Protein AF-A0A454WIS5-F1 (afdb_monomer_lite)

Secondary structure (DSSP, 8-state):
-HHHHH-TTS-EEEE---HHHHTTSSSPPTTHHHHHHHTT-GGGEEEE--HHHHHHHH-PPPP--GGG-HHHHHHHHHHHHHS----

Structure (mmCIF, N/CA/C/O backbone):
data_AF-A0A454WIS5-F1
#
_entry.id   AF-A0A454WIS5-F1
#
loop_
_atom_site.group_PDB
_atom_site.id
_atom_site.type_symbol
_atom_site.label_atom_id
_atom_site.label_alt_id
_atom_site.label_comp_id
_atom_site.label_asym_id
_atom_site.label_entity_id
_atom_site.label_seq_id
_atom_site.pdbx_PDB_ins_code
_atom_site.Cartn_x
_atom_site.Cartn_y
_atom_site.Cartn_z
_atom_site.occupancy
_atom_site.B_iso_or_equiv
_atom_site.auth_seq_id
_atom_site.auth_comp_id
_atom_site.auth_asym_id
_atom_site.auth_atom_id
_atom_site.pdbx_PDB_model_num
ATOM 1 N N . MET A 1 1 ? -10.816 6.514 0.266 1.00 69.75 1 MET A N 1
ATOM 2 C CA . MET A 1 1 ? -11.082 5.348 1.127 1.00 69.75 1 MET A CA 1
ATOM 3 C C . MET A 1 1 ? -12.292 4.576 0.638 1.00 69.75 1 MET A C 1
ATOM 5 O O . MET A 1 1 ? -12.176 3.372 0.510 1.00 69.75 1 MET A O 1
ATOM 9 N N . GLU A 1 2 ? -13.354 5.278 0.250 1.00 80.69 2 GLU A N 1
ATOM 10 C CA . GLU A 1 2 ? -14.537 4.779 -0.476 1.00 80.69 2 GLU A CA 1
ATOM 11 C C . GLU A 1 2 ? -14.281 3.588 -1.427 1.00 80.69 2 GLU A C 1
ATOM 13 O O . GLU A 1 2 ? -14.929 2.562 -1.288 1.00 80.69 2 GLU A O 1
ATOM 18 N N . TYR A 1 3 ? -13.256 3.641 -2.293 1.00 82.19 3 TYR A N 1
ATOM 19 C CA . TYR A 1 3 ? -12.901 2.504 -3.164 1.00 82.19 3 TYR A CA 1
ATOM 20 C C . TYR A 1 3 ? -12.686 1.184 -2.402 1.00 82.19 3 TYR A C 1
ATOM 22 O O . TYR A 1 3 ? -13.206 0.142 -2.787 1.00 82.19 3 TYR A O 1
ATOM 30 N N . ALA A 1 4 ? -11.930 1.223 -1.301 1.00 84.19 4 ALA A N 1
ATOM 31 C CA . ALA A 1 4 ? -11.647 0.039 -0.503 1.00 84.19 4 ALA A CA 1
ATOM 32 C C . ALA A 1 4 ? -12.934 -0.505 0.130 1.00 84.19 4 ALA A C 1
ATOM 34 O O . ALA A 1 4 ? -13.127 -1.714 0.162 1.00 84.19 4 ALA A O 1
ATOM 35 N N . GLU A 1 5 ? -13.819 0.368 0.612 1.00 84.50 5 GLU A N 1
ATOM 36 C CA . GLU A 1 5 ? -15.097 -0.021 1.223 1.00 84.50 5 GLU A CA 1
ATOM 37 C C . GLU A 1 5 ? -16.016 -0.733 0.223 1.00 84.50 5 GLU A C 1
ATOM 39 O O . GLU A 1 5 ? -16.654 -1.726 0.570 1.00 84.50 5 GLU A O 1
ATOM 44 N N . GLU A 1 6 ? -16.040 -0.270 -1.027 1.00 88.94 6 GLU A N 1
ATOM 45 C CA . GLU A 1 6 ? -16.846 -0.866 -2.096 1.00 88.94 6 GLU A CA 1
ATOM 46 C C . GLU A 1 6 ? -16.265 -2.187 -2.632 1.00 88.94 6 GLU A C 1
ATOM 48 O O . GLU A 1 6 ? -17.008 -2.991 -3.194 1.00 88.94 6 GLU A O 1
ATOM 53 N N . HIS A 1 7 ? -14.955 -2.413 -2.467 1.00 88.50 7 HIS A N 1
ATOM 54 C CA . HIS A 1 7 ? -14.209 -3.544 -3.040 1.00 88.50 7 HIS A CA 1
ATOM 55 C C . HIS A 1 7 ? -13.506 -4.318 -1.904 1.00 88.50 7 HIS A C 1
ATOM 57 O O . HIS A 1 7 ? -12.295 -4.174 -1.691 1.00 88.50 7 HIS A O 1
ATOM 63 N N . PRO A 1 8 ? -14.258 -5.080 -1.083 1.00 87.81 8 PRO A N 1
ATOM 64 C CA . PRO A 1 8 ? -13.749 -5.692 0.148 1.00 87.81 8 PRO A CA 1
ATOM 65 C C . PRO A 1 8 ? -12.760 -6.840 -0.089 1.00 87.81 8 PRO A C 1
ATOM 67 O O . PRO A 1 8 ? -11.973 -7.167 0.799 1.00 87.81 8 PRO A O 1
ATOM 70 N N . ASP A 1 9 ? -12.803 -7.445 -1.269 1.00 89.12 9 ASP A N 1
ATOM 71 C CA . ASP A 1 9 ? -11.962 -8.551 -1.715 1.00 89.12 9 ASP A CA 1
ATOM 72 C C . ASP A 1 9 ? -10.677 -8.097 -2.425 1.00 89.12 9 ASP A C 1
ATOM 74 O O . ASP A 1 9 ? -9.803 -8.919 -2.699 1.00 89.12 9 ASP A O 1
ATOM 78 N N . GLU A 1 10 ? -10.518 -6.793 -2.666 1.00 90.50 10 GLU A N 1
ATOM 79 C CA . GLU A 1 10 ? -9.341 -6.235 -3.326 1.00 90.50 10 GLU A CA 1
ATOM 80 C C . GLU A 1 10 ? -8.302 -5.685 -2.339 1.00 90.50 10 GLU A C 1
ATOM 82 O O . GLU A 1 10 ? -8.613 -5.083 -1.301 1.00 90.50 10 GLU A O 1
ATOM 87 N N . THR A 1 11 ? -7.031 -5.857 -2.706 1.00 91.38 11 THR A N 1
ATOM 88 C CA . THR A 1 11 ? -5.890 -5.224 -2.041 1.00 91.38 11 THR A CA 1
ATOM 89 C C . THR A 1 11 ? -5.662 -3.831 -2.613 1.00 91.38 11 THR A C 1
ATOM 91 O O . THR A 1 11 ? -5.536 -3.652 -3.823 1.00 91.38 11 THR A O 1
ATOM 94 N N . VAL A 1 12 ? -5.566 -2.838 -1.732 1.00 88.88 12 VAL A N 1
ATOM 95 C CA . VAL A 1 12 ? -5.307 -1.451 -2.110 1.00 88.88 12 VAL A CA 1
ATOM 96 C C . VAL A 1 12 ? -3.821 -1.166 -1.959 1.00 88.88 12 VAL A C 1
ATOM 98 O O . VAL A 1 12 ? -3.290 -1.139 -0.849 1.00 88.88 12 VAL A O 1
ATOM 101 N N . PHE A 1 13 ? -3.163 -0.916 -3.087 1.00 89.88 13 PHE A N 1
ATOM 102 C CA . PHE A 1 13 ? -1.767 -0.501 -3.124 1.00 89.88 13 PHE A CA 1
ATOM 103 C C . PHE A 1 13 ? -1.677 1.019 -3.205 1.00 89.88 13 PHE A C 1
ATOM 105 O O . PHE A 1 13 ? -2.196 1.644 -4.132 1.00 89.88 13 PHE A O 1
ATOM 112 N N . PHE A 1 14 ? -0.986 1.621 -2.246 1.00 88.81 14 PHE A N 1
ATOM 113 C CA . PHE A 1 14 ? -0.624 3.028 -2.277 1.00 88.81 14 PHE A CA 1
ATOM 114 C C . PHE A 1 14 ? 0.855 3.145 -2.640 1.00 88.81 14 PHE A C 1
ATOM 116 O O . PHE A 1 14 ? 1.700 2.567 -1.967 1.00 88.81 14 PHE A O 1
ATOM 123 N N . VAL A 1 15 ? 1.183 3.877 -3.704 1.00 90.75 15 VAL A N 1
ATOM 124 C CA . VAL A 1 15 ? 2.567 3.995 -4.190 1.00 90.75 15 VAL A CA 1
ATOM 125 C C . VAL A 1 15 ? 3.100 5.384 -3.872 1.00 90.75 15 VAL A C 1
ATOM 127 O O . VAL A 1 15 ? 2.662 6.375 -4.459 1.00 90.75 15 VAL A O 1
ATOM 130 N N . SER A 1 16 ? 4.041 5.474 -2.934 1.00 89.75 16 SER A N 1
ATOM 131 C CA . SER A 1 16 ? 4.650 6.743 -2.535 1.00 89.75 16 SER A CA 1
ATOM 132 C C . SER A 1 16 ? 5.971 6.529 -1.803 1.00 89.75 16 SER A C 1
ATOM 134 O O . SER A 1 16 ? 6.038 5.788 -0.829 1.00 89.75 16 SER A O 1
ATOM 136 N N . ALA A 1 17 ? 7.011 7.264 -2.202 1.00 90.31 17 ALA A N 1
ATOM 137 C CA . ALA A 1 17 ? 8.292 7.289 -1.491 1.00 90.31 17 ALA A CA 1
ATOM 138 C C . ALA A 1 17 ? 8.284 8.224 -0.259 1.00 90.31 17 ALA A C 1
ATOM 140 O O . ALA A 1 17 ? 9.308 8.396 0.404 1.00 90.31 17 ALA A O 1
ATOM 141 N N . ASN A 1 18 ? 7.159 8.888 0.032 1.00 87.00 18 ASN A N 1
ATOM 142 C CA . ASN A 1 18 ? 7.062 9.877 1.102 1.00 87.00 18 ASN A CA 1
ATOM 143 C C . ASN A 1 18 ? 6.846 9.217 2.471 1.00 87.00 18 ASN A C 1
ATOM 145 O O . ASN A 1 18 ? 5.759 9.253 3.047 1.00 87.00 18 ASN A O 1
ATOM 149 N N . THR A 1 19 ? 7.916 8.655 3.020 1.00 87.50 19 THR A N 1
ATOM 150 C CA . THR A 1 19 ? 7.877 8.012 4.339 1.00 87.50 19 THR A CA 1
ATOM 151 C C . THR A 1 19 ? 7.732 8.995 5.498 1.00 87.50 19 THR A C 1
ATOM 153 O O . THR A 1 19 ? 7.365 8.608 6.603 1.00 87.50 19 THR A O 1
ATOM 156 N N . LYS A 1 20 ? 7.978 10.288 5.261 1.00 86.94 20 LYS A N 1
ATOM 157 C CA . LYS A 1 20 ? 7.795 11.333 6.271 1.00 86.94 20 LYS A CA 1
ATOM 158 C C . LYS A 1 20 ? 6.323 11.501 6.645 1.00 86.94 20 LYS A C 1
ATOM 160 O O . LYS A 1 20 ? 6.016 11.626 7.827 1.00 86.94 20 LYS A O 1
ATOM 165 N N . ASP A 1 21 ? 5.443 11.513 5.646 1.00 84.44 21 ASP A N 1
ATOM 166 C CA . ASP A 1 21 ? 4.021 11.797 5.858 1.00 84.44 21 ASP A CA 1
ATOM 167 C C . ASP A 1 21 ? 3.173 10.522 5.958 1.00 84.44 21 ASP A C 1
ATOM 169 O O . ASP A 1 21 ? 2.110 10.549 6.571 1.00 84.44 21 ASP A O 1
ATOM 173 N N . PHE A 1 22 ? 3.636 9.402 5.392 1.00 85.12 22 PHE A N 1
ATOM 174 C CA . PHE A 1 22 ? 2.896 8.131 5.386 1.00 85.12 22 PHE A CA 1
ATOM 175 C C . PHE A 1 22 ? 3.530 7.035 6.251 1.00 85.12 22 PHE A C 1
ATOM 177 O O . PHE A 1 22 ? 2.963 5.952 6.369 1.00 85.12 22 PHE A O 1
ATOM 184 N N . GLY A 1 23 ? 4.682 7.307 6.869 1.00 85.12 23 GLY A N 1
ATOM 185 C CA . GLY A 1 23 ? 5.436 6.299 7.605 1.00 85.12 23 GLY A CA 1
ATOM 186 C C . GLY A 1 23 ? 6.029 5.233 6.681 1.00 85.12 23 GLY A C 1
ATOM 187 O O . GLY A 1 23 ? 6.338 5.485 5.519 1.00 85.12 23 GLY A O 1
ATOM 188 N N . ASP A 1 24 ? 6.194 4.028 7.211 1.00 84.62 24 ASP A N 1
ATOM 189 C CA . ASP A 1 24 ? 6.694 2.853 6.486 1.00 84.62 24 ASP A CA 1
ATOM 190 C C . ASP A 1 24 ? 5.568 1.925 5.994 1.00 84.62 24 ASP A C 1
ATOM 192 O O . ASP A 1 24 ? 5.836 0.837 5.494 1.00 84.62 24 ASP A O 1
ATOM 196 N N . GLY A 1 25 ? 4.308 2.347 6.142 1.00 83.56 25 GLY A N 1
ATOM 197 C CA . GLY A 1 25 ? 3.136 1.545 5.797 1.00 83.56 25 GLY A CA 1
ATOM 198 C C . GLY A 1 25 ? 2.692 0.560 6.879 1.00 83.56 25 GLY A C 1
ATOM 199 O O . GLY A 1 25 ? 1.627 -0.029 6.737 1.00 83.56 25 GLY A O 1
ATOM 200 N N . THR A 1 26 ? 3.442 0.401 7.977 1.00 83.94 26 THR A N 1
ATOM 201 C CA . THR A 1 26 ? 3.023 -0.443 9.117 1.00 83.94 26 THR A CA 1
ATOM 202 C C . THR A 1 26 ? 2.130 0.309 10.098 1.00 83.94 26 THR A C 1
ATOM 204 O O . THR A 1 26 ? 1.302 -0.278 10.794 1.00 83.94 26 THR A O 1
ATOM 207 N N . SER A 1 27 ? 2.289 1.630 10.155 1.00 85.38 27 SER A N 1
ATOM 208 C CA . SER A 1 27 ? 1.448 2.520 10.941 1.00 85.38 27 SER A CA 1
ATOM 209 C C . SER A 1 27 ? 1.292 3.850 10.218 1.00 85.38 27 SER A C 1
ATOM 211 O O . SER A 1 27 ? 2.262 4.436 9.739 1.00 85.38 27 SER A O 1
ATOM 213 N N . TYR A 1 28 ? 0.051 4.321 10.135 1.00 86.88 28 TYR A N 1
ATOM 214 C CA . TYR A 1 28 ? -0.275 5.595 9.507 1.00 86.88 28 TYR A CA 1
ATOM 215 C C . TYR A 1 28 ? -0.483 6.672 10.577 1.00 86.88 28 TYR A C 1
ATOM 217 O O . TYR A 1 28 ? -0.948 6.371 11.680 1.00 86.88 28 TYR A O 1
ATOM 225 N N . PRO A 1 29 ? -0.150 7.939 10.297 1.00 88.94 29 PRO A N 1
ATOM 226 C CA . PRO A 1 29 ? -0.482 9.029 11.200 1.00 88.94 29 PRO A CA 1
ATOM 227 C C . PRO A 1 29 ? -1.985 9.337 11.184 1.00 88.94 29 PRO A C 1
ATOM 229 O O . PRO A 1 29 ? -2.706 9.046 10.228 1.00 88.94 29 PRO A O 1
ATOM 232 N N . TYR A 1 30 ? -2.463 9.970 12.256 1.00 88.06 30 TYR A N 1
ATOM 233 C CA . TYR A 1 30 ? -3.813 10.533 12.299 1.00 88.06 30 TYR A CA 1
ATOM 234 C C . TYR A 1 30 ? -3.951 11.672 11.271 1.00 88.06 30 TYR A C 1
ATOM 236 O O . TYR A 1 30 ? -3.035 12.493 11.176 1.00 88.06 30 TYR A O 1
ATOM 244 N N . PRO A 1 31 ? -5.075 11.784 10.533 1.00 90.06 31 PRO A N 1
ATOM 245 C CA . PRO A 1 31 ? -6.329 11.022 10.664 1.00 90.06 31 PRO A CA 1
ATOM 246 C C . PRO A 1 31 ? -6.399 9.709 9.874 1.00 90.06 31 PRO A C 1
ATOM 248 O O . PRO A 1 31 ? -7.331 8.936 10.069 1.00 90.06 31 PRO A O 1
ATOM 251 N N . MET A 1 32 ? -5.418 9.425 9.019 1.00 87.94 32 MET A N 1
ATOM 252 C CA . MET A 1 32 ? -5.467 8.300 8.082 1.00 87.94 32 MET A CA 1
ATOM 253 C C . MET A 1 32 ? -5.538 6.932 8.776 1.00 87.94 32 MET A C 1
ATOM 255 O O . MET A 1 32 ? -6.184 6.020 8.270 1.00 87.94 32 MET A O 1
ATOM 259 N N . ASN A 1 33 ? -4.930 6.776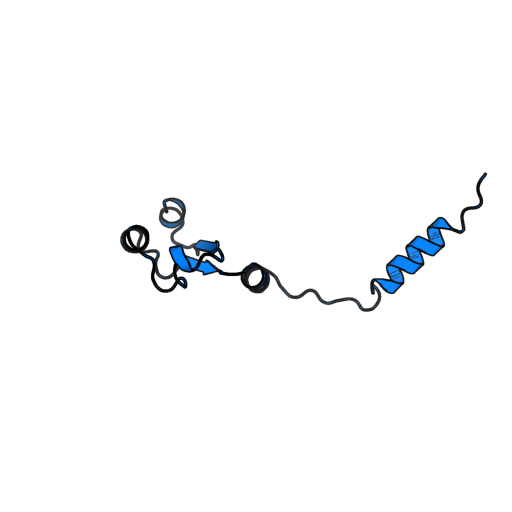 9.957 1.00 89.94 33 ASN A N 1
ATOM 260 C CA . ASN A 1 33 ? -5.060 5.539 10.735 1.00 89.94 33 ASN A CA 1
ATOM 261 C C . ASN A 1 33 ? -6.495 5.233 11.164 1.00 89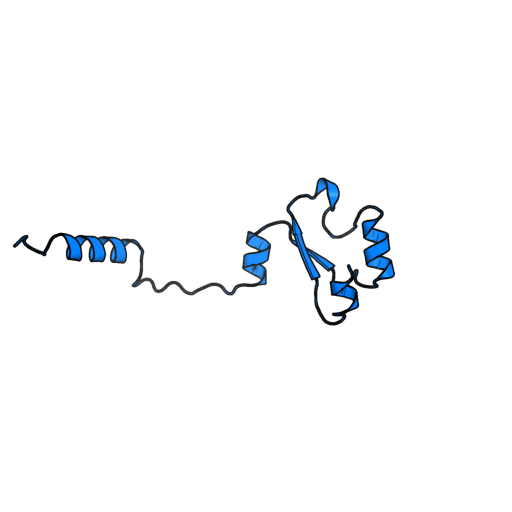.94 33 ASN A C 1
ATOM 263 O O . ASN A 1 33 ? -6.883 4.069 11.198 1.00 89.94 33 ASN A O 1
ATOM 267 N N . LYS A 1 34 ? -7.258 6.271 11.519 1.00 90.19 34 LYS A N 1
ATOM 268 C CA . LYS A 1 34 ? -8.643 6.137 11.947 1.00 90.19 34 LYS A CA 1
ATOM 269 C C . LYS A 1 34 ? -9.490 5.702 10.767 1.00 90.19 34 LYS A C 1
ATOM 271 O O . LYS A 1 34 ? -10.219 4.737 10.896 1.00 90.19 34 LYS A O 1
ATOM 276 N N . ASP A 1 35 ? -9.311 6.358 9.632 1.00 88.00 35 ASP A N 1
ATOM 277 C CA . ASP A 1 35 ? -9.973 6.000 8.387 1.00 88.00 35 ASP A CA 1
ATOM 278 C C . ASP A 1 35 ? -9.709 4.508 8.064 1.00 88.00 35 ASP A C 1
ATOM 280 O O . ASP A 1 35 ? -10.639 3.723 7.893 1.00 88.00 35 ASP A O 1
ATOM 284 N N . ILE A 1 36 ? -8.443 4.063 8.084 1.00 87.50 36 ILE A N 1
ATOM 285 C CA . ILE A 1 36 ? -8.072 2.667 7.764 1.00 87.50 36 ILE A CA 1
ATOM 286 C C . ILE A 1 36 ? -8.691 1.667 8.750 1.00 87.50 36 ILE A C 1
ATOM 288 O O . ILE A 1 36 ? -9.110 0.577 8.345 1.00 87.50 36 ILE A O 1
ATOM 292 N N . ALA A 1 37 ? -8.750 2.035 10.031 1.00 87.94 37 ALA A N 1
ATOM 293 C CA . ALA A 1 37 ? -9.376 1.227 11.068 1.00 87.94 37 ALA A CA 1
ATOM 294 C C . ALA A 1 37 ? -10.904 1.171 10.912 1.00 87.94 37 ALA A C 1
ATOM 296 O O . ALA A 1 37 ? -11.471 0.081 10.960 1.00 87.94 37 ALA A O 1
ATOM 297 N N . ASP A 1 38 ? -11.554 2.314 10.691 1.00 88.56 38 ASP A N 1
ATOM 298 C CA . ASP A 1 38 ? -13.008 2.444 10.557 1.00 88.56 38 ASP A CA 1
ATOM 299 C C . ASP A 1 38 ? -13.515 1.700 9.308 1.00 88.56 38 ASP A C 1
ATOM 301 O O . ASP A 1 38 ? -14.561 1.052 9.360 1.00 88.56 38 ASP A O 1
ATOM 305 N N . ALA A 1 39 ? -12.742 1.707 8.217 1.00 84.44 39 ALA A N 1
ATOM 306 C CA . ALA A 1 39 ? -13.047 0.943 7.007 1.00 84.44 39 ALA A CA 1
ATOM 307 C C . ALA A 1 39 ? -12.711 -0.560 7.123 1.00 84.44 39 ALA A C 1
ATOM 309 O O . ALA A 1 39 ? -13.084 -1.347 6.250 1.00 84.44 39 ALA A O 1
ATOM 310 N N . GLY A 1 40 ? -11.997 -0.984 8.174 1.00 85.31 40 GLY A N 1
ATOM 311 C CA . GLY A 1 40 ? -11.617 -2.385 8.382 1.00 85.31 40 GLY A CA 1
ATOM 312 C C . GLY A 1 40 ? -10.670 -2.929 7.308 1.00 85.31 40 GLY A C 1
ATOM 313 O O . GLY A 1 40 ? -10.760 -4.099 6.939 1.00 85.31 40 GLY A O 1
ATOM 314 N N . VAL A 1 41 ? -9.789 -2.081 6.765 1.00 86.19 41 VAL A N 1
ATOM 315 C CA . VAL A 1 41 ? -8.954 -2.413 5.590 1.00 86.19 41 VAL A CA 1
ATOM 316 C C . VAL A 1 41 ? -7.469 -2.550 5.900 1.00 86.19 41 VAL A C 1
ATOM 318 O O . VAL A 1 41 ? -6.672 -2.708 4.980 1.00 86.19 41 VAL A O 1
ATOM 321 N N . ALA A 1 42 ? -7.091 -2.499 7.178 1.00 86.06 42 ALA A N 1
ATOM 322 C CA . ALA A 1 42 ? -5.694 -2.505 7.611 1.00 86.06 42 ALA A CA 1
ATOM 323 C C . ALA A 1 42 ? -4.882 -3.663 7.005 1.00 86.06 42 ALA A C 1
ATOM 325 O O . ALA A 1 42 ? -3.779 -3.441 6.519 1.00 86.06 42 ALA A O 1
ATOM 326 N N . ASP A 1 43 ? -5.458 -4.866 6.940 1.00 87.44 43 ASP A N 1
ATOM 327 C CA . ASP A 1 43 ? -4.761 -6.070 6.461 1.00 87.44 43 ASP A CA 1
ATOM 328 C C . ASP A 1 43 ? -4.552 -6.109 4.936 1.00 87.44 43 ASP A C 1
ATOM 330 O O . ASP A 1 43 ? -3.809 -6.947 4.427 1.00 87.44 43 ASP A O 1
ATOM 334 N N . ARG A 1 44 ? -5.215 -5.219 4.190 1.00 89.69 44 ARG A N 1
ATOM 335 C CA . ARG A 1 44 ? -5.212 -5.185 2.717 1.00 89.69 44 ARG A CA 1
ATOM 336 C C . ARG A 1 44 ? -4.809 -3.827 2.146 1.00 89.69 44 ARG A C 1
ATOM 338 O O . ARG A 1 44 ? -4.969 -3.596 0.949 1.00 89.69 44 ARG A O 1
ATOM 345 N N . PHE A 1 45 ? -4.305 -2.934 2.992 1.00 88.56 45 PHE A N 1
ATOM 346 C CA . PHE A 1 45 ? -3.778 -1.637 2.592 1.00 88.56 45 PHE A CA 1
ATOM 347 C C . PHE A 1 45 ? -2.248 -1.684 2.637 1.00 88.56 45 PHE A C 1
ATOM 349 O O . PHE A 1 45 ? -1.661 -1.792 3.711 1.00 88.56 45 PHE A O 1
ATOM 356 N N . ILE A 1 46 ? -1.601 -1.633 1.471 1.00 90.12 46 ILE A N 1
ATOM 357 C CA . ILE A 1 46 ? -0.153 -1.842 1.330 1.00 90.12 46 ILE A CA 1
ATOM 358 C C . ILE A 1 46 ? 0.500 -0.577 0.770 1.00 90.12 46 ILE A C 1
ATOM 360 O O . ILE A 1 46 ? 0.116 -0.096 -0.297 1.00 90.12 46 ILE A O 1
ATOM 364 N N . LEU A 1 47 ? 1.516 -0.051 1.461 1.00 91.38 47 LEU A N 1
ATOM 365 C CA . LEU A 1 47 ? 2.374 1.018 0.946 1.00 91.38 47 LEU A CA 1
ATOM 366 C C . LEU A 1 47 ? 3.555 0.418 0.177 1.00 91.38 47 LEU A C 1
ATOM 368 O O . LEU A 1 47 ? 4.391 -0.255 0.768 1.00 91.38 47 LEU A O 1
ATOM 372 N N . MET A 1 48 ? 3.660 0.735 -1.109 1.00 92.88 48 MET A N 1
ATOM 373 C CA . MET A 1 48 ? 4.858 0.492 -1.910 1.00 92.88 48 MET A CA 1
ATOM 374 C C . MET A 1 48 ? 5.669 1.780 -2.008 1.00 92.88 48 MET A C 1
ATOM 376 O O . MET A 1 48 ? 5.154 2.835 -2.395 1.00 92.88 48 MET A O 1
ATOM 380 N N . THR A 1 49 ? 6.951 1.706 -1.668 1.00 93.69 49 THR A N 1
ATOM 381 C CA . THR A 1 49 ? 7.804 2.904 -1.546 1.00 93.69 49 THR A CA 1
ATOM 382 C C . THR A 1 49 ? 8.642 3.177 -2.787 1.00 93.69 49 THR A C 1
ATOM 384 O O . THR A 1 49 ? 9.235 4.253 -2.915 1.00 93.69 49 THR A O 1
ATOM 387 N N . SER A 1 50 ? 8.675 2.234 -3.731 1.00 90.75 50 SER A N 1
ATOM 388 C CA . SER A 1 50 ? 9.467 2.355 -4.951 1.00 90.75 50 SER A CA 1
ATOM 389 C C . SER A 1 50 ? 8.754 1.797 -6.180 1.00 90.75 50 SER A C 1
ATOM 391 O O . SER A 1 50 ? 7.927 0.895 -6.097 1.00 90.75 50 SER A O 1
ATOM 393 N N . LEU A 1 51 ? 9.114 2.324 -7.352 1.00 88.75 51 LEU A N 1
ATOM 394 C CA . LEU A 1 51 ? 8.638 1.790 -8.629 1.00 88.75 51 LEU A CA 1
ATOM 395 C C . LEU A 1 51 ? 9.192 0.383 -8.911 1.00 88.75 51 LEU A C 1
ATOM 397 O O . LEU A 1 51 ? 8.534 -0.404 -9.579 1.00 88.75 51 LEU A O 1
ATOM 401 N N . ASP A 1 52 ? 10.387 0.073 -8.405 1.00 90.19 52 ASP A N 1
ATOM 402 C CA . ASP A 1 52 ? 11.007 -1.249 -8.543 1.00 90.19 52 ASP A CA 1
ATOM 403 C C . ASP A 1 52 ? 10.201 -2.331 -7.809 1.00 90.19 52 ASP A C 1
ATOM 405 O O . ASP A 1 52 ? 9.970 -3.412 -8.343 1.00 90.19 52 ASP A O 1
ATOM 409 N N . GLU A 1 53 ? 9.684 -1.996 -6.627 1.00 90.12 53 GLU A N 1
ATOM 410 C CA . GLU A 1 53 ? 8.779 -2.845 -5.853 1.00 90.12 53 GLU A CA 1
ATOM 411 C C . GLU A 1 53 ? 7.451 -3.077 -6.588 1.00 90.12 53 GLU A C 1
ATOM 413 O O . GLU A 1 53 ? 6.987 -4.212 -6.675 1.00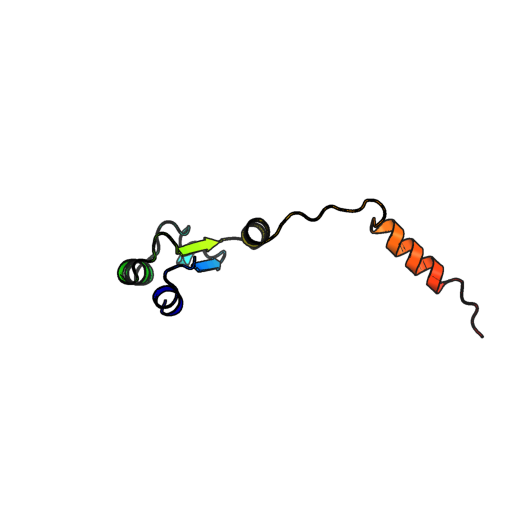 90.12 53 GLU A O 1
ATOM 418 N N . VAL A 1 54 ? 6.882 -2.028 -7.195 1.00 91.94 54 VAL A N 1
ATOM 419 C CA . VAL A 1 54 ? 5.685 -2.147 -8.046 1.00 91.94 54 VAL A CA 1
ATOM 420 C C . VAL A 1 54 ? 5.962 -3.075 -9.228 1.00 91.94 54 VAL A C 1
ATOM 422 O O . VAL A 1 54 ? 5.192 -3.999 -9.476 1.00 91.94 54 VAL A O 1
ATOM 425 N N . ALA A 1 55 ? 7.063 -2.858 -9.952 1.00 91.38 55 ALA A N 1
ATOM 426 C CA . ALA A 1 55 ? 7.424 -3.697 -11.088 1.00 91.38 55 ALA A CA 1
ATOM 427 C C . ALA A 1 55 ? 7.588 -5.156 -10.646 1.00 91.38 55 ALA A C 1
ATOM 429 O O . ALA A 1 55 ? 6.916 -6.029 -11.174 1.00 91.38 55 ALA A O 1
ATOM 430 N N . SER A 1 56 ? 8.378 -5.403 -9.605 1.00 91.12 56 SER A N 1
ATOM 431 C CA . SER A 1 56 ? 8.624 -6.749 -9.081 1.00 91.12 56 SER A CA 1
ATOM 432 C C . SER A 1 56 ? 7.356 -7.467 -8.610 1.00 91.12 56 SER A C 1
ATOM 434 O O . SER A 1 56 ? 7.303 -8.692 -8.656 1.00 91.12 56 SER A O 1
ATOM 436 N N . HIS A 1 57 ? 6.346 -6.730 -8.139 1.00 92.69 57 HIS A N 1
ATOM 437 C CA . HIS A 1 57 ? 5.089 -7.313 -7.673 1.00 92.69 57 HIS A CA 1
ATOM 438 C C . HIS A 1 57 ? 4.103 -7.610 -8.809 1.00 92.69 57 HIS A C 1
ATOM 440 O O . HIS A 1 57 ? 3.407 -8.622 -8.770 1.00 92.69 57 HIS A O 1
ATOM 446 N N . PHE A 1 58 ? 4.021 -6.726 -9.806 1.00 92.38 58 PHE A N 1
ATOM 447 C CA . PHE A 1 58 ? 3.007 -6.805 -10.863 1.00 92.38 58 PHE A CA 1
ATOM 448 C C . PHE A 1 58 ? 3.525 -7.362 -12.190 1.00 92.38 58 PHE A C 1
ATOM 450 O O . PHE A 1 58 ? 2.729 -7.549 -13.114 1.00 92.38 58 PHE A O 1
ATOM 457 N N . THR A 1 59 ? 4.828 -7.599 -12.329 1.00 93.06 59 THR A N 1
ATOM 458 C CA . THR A 1 59 ? 5.414 -8.126 -13.562 1.00 93.06 59 THR A CA 1
ATOM 459 C C . THR A 1 59 ? 6.137 -9.442 -13.340 1.00 93.06 59 THR A C 1
ATOM 461 O O . THR A 1 59 ? 6.600 -9.771 -12.251 1.00 93.06 59 THR A O 1
ATOM 464 N N . GLU A 1 60 ? 6.248 -10.202 -14.425 1.00 89.19 60 GLU A N 1
ATOM 465 C CA . GLU A 1 60 ? 7.095 -11.383 -14.494 1.00 89.19 60 GLU A CA 1
ATOM 466 C C . GLU A 1 60 ? 8.396 -11.031 -15.233 1.00 89.19 60 GLU A C 1
ATOM 468 O O . GLU A 1 60 ? 8.365 -10.248 -16.195 1.00 89.19 60 GLU A O 1
ATOM 473 N N . PRO A 1 61 ? 9.552 -11.588 -14.825 1.00 81.69 61 PRO A N 1
ATOM 474 C CA . PRO A 1 61 ? 10.796 -11.422 -15.564 1.00 81.69 61 PRO A CA 1
ATOM 475 C C . PRO A 1 61 ? 10.642 -11.919 -17.003 1.00 81.69 61 PRO A C 1
ATOM 477 O O . PRO A 1 61 ? 10.272 -13.066 -17.243 1.00 81.69 61 PRO A O 1
ATOM 480 N N . ALA A 1 62 ? 10.959 -11.064 -17.972 1.00 82.19 62 ALA A N 1
ATOM 481 C CA . ALA A 1 62 ? 10.989 -11.469 -19.369 1.00 82.19 62 ALA A CA 1
ATOM 482 C C . ALA A 1 62 ? 12.289 -12.224 -19.671 1.00 82.19 62 ALA A C 1
ATOM 484 O O . ALA A 1 62 ? 13.382 -11.737 -19.366 1.00 82.19 62 ALA A O 1
ATOM 485 N N . GLU A 1 63 ? 12.185 -13.385 -20.318 1.00 81.62 63 GLU A N 1
ATOM 486 C CA . GLU A 1 63 ? 13.359 -14.043 -20.885 1.00 81.62 63 GLU A CA 1
ATOM 487 C C . GLU A 1 63 ? 13.911 -13.215 -22.048 1.00 81.62 63 GLU A C 1
ATOM 489 O O . GLU A 1 63 ? 13.185 -12.785 -22.950 1.00 81.62 63 GLU A O 1
ATOM 494 N N . VAL A 1 64 ? 15.220 -12.975 -22.024 1.00 76.69 64 VAL A N 1
ATOM 495 C CA . VAL A 1 64 ? 15.911 -12.274 -23.102 1.00 76.69 64 VAL A CA 1
ATOM 496 C C . VAL A 1 64 ? 16.364 -13.306 -24.127 1.00 76.69 64 VAL A C 1
ATOM 498 O O . VAL A 1 64 ? 17.248 -14.111 -23.850 1.00 76.69 64 VAL A O 1
ATOM 501 N N . ASP A 1 65 ? 15.803 -13.244 -25.333 1.00 74.94 65 ASP A N 1
ATOM 502 C CA . ASP A 1 65 ? 16.368 -13.944 -26.486 1.00 74.94 65 ASP A CA 1
ATOM 503 C C . ASP A 1 65 ? 17.716 -13.294 -26.842 1.00 74.94 65 ASP A C 1
ATOM 505 O O . ASP A 1 65 ? 17.777 -12.171 -27.360 1.00 74.94 65 ASP A O 1
ATOM 509 N N . GLU A 1 66 ? 18.816 -13.995 -26.556 1.00 65.00 66 GLU A N 1
ATOM 510 C CA . GLU A 1 66 ? 20.183 -13.551 -26.857 1.00 65.00 66 GLU A CA 1
ATOM 511 C C . GLU A 1 66 ? 20.386 -13.212 -28.351 1.00 65.00 66 GLU A C 1
ATOM 513 O O . GLU A 1 66 ? 21.261 -12.406 -28.696 1.00 65.00 66 GLU A O 1
ATOM 518 N N . GLY A 1 67 ? 19.539 -13.737 -29.249 1.00 64.19 67 GLY A N 1
ATOM 519 C CA . GLY A 1 67 ? 19.516 -13.405 -30.676 1.00 64.19 67 GLY A CA 1
ATOM 520 C C . GLY A 1 67 ? 19.072 -11.967 -30.995 1.00 64.19 67 GLY A C 1
ATOM 521 O O . GLY A 1 67 ? 19.391 -11.444 -32.073 1.00 64.19 67 GLY A O 1
ATOM 522 N N . LEU A 1 68 ? 18.402 -11.285 -30.059 1.00 59.53 68 LEU A N 1
ATOM 523 C CA . LEU A 1 68 ? 17.891 -9.911 -30.190 1.00 59.53 68 LEU A CA 1
ATOM 524 C C . LEU A 1 68 ? 18.694 -8.874 -29.386 1.00 59.53 68 LEU A C 1
ATOM 526 O O . LEU A 1 68 ? 18.212 -7.769 -29.136 1.00 59.53 68 LEU A O 1
ATOM 530 N N . SER A 1 69 ? 19.942 -9.193 -29.033 1.00 63.53 69 SER A N 1
ATOM 531 C CA . SER A 1 69 ? 20.903 -8.246 -28.452 1.00 63.53 69 SER A CA 1
ATOM 532 C C . SER A 1 69 ? 20.854 -6.863 -29.141 1.00 63.53 69 SER A C 1
ATOM 534 O O . SER A 1 69 ? 20.917 -6.796 -30.372 1.00 63.53 69 SER A O 1
ATOM 536 N N . PRO A 1 70 ? 20.833 -5.731 -28.404 1.00 57.47 70 PRO A N 1
ATOM 537 C CA . PRO A 1 70 ? 20.777 -4.379 -28.982 1.00 57.47 70 PRO A CA 1
ATOM 538 C C . PRO A 1 70 ? 21.854 -4.092 -30.043 1.00 57.47 70 PRO A C 1
ATOM 540 O O . PRO A 1 70 ? 21.655 -3.279 -30.950 1.00 57.47 70 PRO A O 1
ATOM 543 N N . ARG A 1 71 ? 22.990 -4.802 -29.980 1.00 55.56 71 ARG A N 1
ATOM 544 C CA . ARG A 1 71 ? 24.055 -4.732 -30.990 1.00 55.56 71 ARG A CA 1
ATOM 545 C C . ARG A 1 71 ? 23.614 -5.270 -32.357 1.00 55.56 71 ARG A C 1
ATOM 547 O O . ARG A 1 71 ? 24.021 -4.712 -33.375 1.00 55.56 71 ARG A O 1
ATOM 554 N N . SER A 1 72 ? 22.772 -6.304 -32.406 1.00 56.28 72 SER A N 1
ATOM 555 C CA . SER A 1 72 ? 22.290 -6.901 -33.660 1.00 56.28 72 SER A CA 1
ATOM 556 C C . SER A 1 72 ? 21.242 -6.019 -34.351 1.00 56.28 72 SER A C 1
ATOM 558 O O . SER A 1 72 ? 21.234 -5.907 -35.582 1.00 56.28 72 SER A O 1
ATOM 560 N N . TRP A 1 73 ? 20.418 -5.312 -33.572 1.00 52.38 73 TRP A N 1
ATOM 561 C CA . TRP A 1 73 ? 19.394 -4.397 -34.083 1.00 52.38 73 TRP A CA 1
ATOM 562 C C . TRP A 1 73 ? 19.994 -3.111 -34.667 1.00 52.38 73 TRP A C 1
ATOM 564 O O . TRP A 1 73 ? 19.618 -2.694 -35.767 1.00 52.38 73 TRP A O 1
ATOM 574 N N . ALA A 1 74 ? 20.991 -2.531 -33.986 1.00 58.25 74 ALA A N 1
ATOM 575 C CA . ALA A 1 74 ? 21.717 -1.357 -34.471 1.00 58.25 74 ALA A CA 1
ATOM 576 C C . ALA A 1 74 ? 22.450 -1.641 -35.794 1.00 58.25 74 ALA A C 1
ATOM 578 O O . ALA A 1 74 ? 22.339 -0.860 -36.739 1.00 58.25 74 ALA A O 1
ATOM 579 N N . LEU A 1 75 ? 23.122 -2.795 -35.911 1.00 52.41 75 LEU A N 1
ATOM 580 C CA . LEU A 1 75 ? 23.801 -3.212 -37.145 1.00 52.41 75 LEU A CA 1
ATOM 581 C C . LEU A 1 75 ? 22.820 -3.476 -38.301 1.00 52.41 75 LEU A C 1
ATOM 583 O O . LEU A 1 75 ? 23.108 -3.102 -39.439 1.00 52.41 75 LEU A O 1
ATOM 587 N N . ARG A 1 76 ? 21.640 -4.057 -38.029 1.00 54.91 76 ARG A N 1
ATOM 588 C CA . ARG A 1 76 ? 20.596 -4.281 -39.051 1.00 54.91 76 ARG A 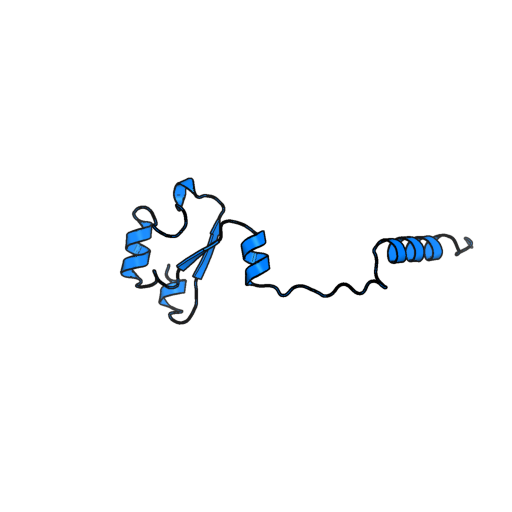CA 1
ATOM 589 C C . ARG A 1 76 ? 19.969 -2.981 -39.561 1.00 54.91 76 ARG A C 1
ATOM 591 O O . ARG A 1 76 ? 19.739 -2.867 -40.765 1.00 54.91 76 ARG A O 1
ATOM 598 N N . GLN A 1 77 ? 19.709 -2.001 -38.692 1.00 53.94 77 GLN A N 1
ATOM 599 C CA . GLN A 1 77 ? 19.233 -0.673 -39.110 1.00 53.94 77 GLN A CA 1
ATOM 600 C C . GLN A 1 77 ? 20.301 0.079 -39.918 1.00 53.94 77 GLN A C 1
ATOM 602 O O . GLN A 1 77 ? 19.981 0.655 -40.958 1.00 53.94 77 GLN A O 1
ATOM 607 N N . PHE A 1 78 ? 21.574 -0.009 -39.516 1.00 52.03 78 PHE A N 1
ATOM 608 C CA . PHE A 1 78 ? 22.688 0.614 -4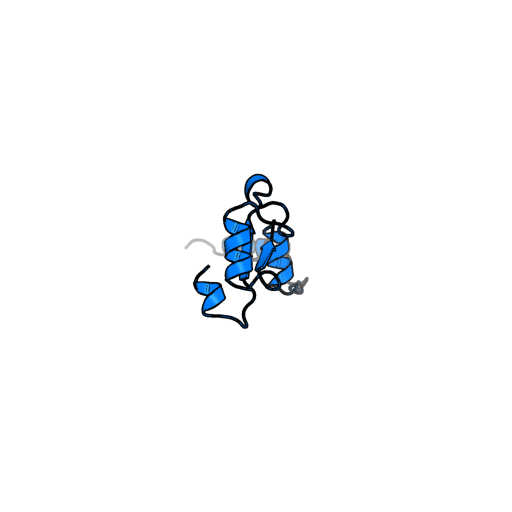0.239 1.00 52.03 78 PHE A CA 1
ATOM 609 C C . PHE A 1 78 ? 22.847 0.047 -41.663 1.00 52.03 78 PHE A C 1
ATOM 611 O O . PHE A 1 78 ? 22.949 0.807 -42.627 1.00 52.03 78 PHE A O 1
ATOM 618 N N . TYR A 1 79 ? 22.765 -1.281 -41.831 1.00 50.81 79 TYR A N 1
ATOM 619 C CA . TYR A 1 79 ? 22.859 -1.934 -43.148 1.00 50.81 79 TYR A CA 1
ATOM 620 C C . TYR A 1 79 ? 21.702 -1.567 -44.093 1.00 50.81 79 TYR A C 1
ATOM 622 O O . TYR A 1 79 ? 21.891 -1.457 -45.305 1.00 50.81 79 TYR A O 1
ATOM 630 N N . ARG A 1 80 ? 20.497 -1.347 -43.552 1.00 52.25 80 ARG A N 1
ATOM 631 C CA . ARG A 1 80 ? 19.296 -1.034 -44.347 1.00 52.25 80 ARG A CA 1
ATOM 632 C C . ARG A 1 80 ? 19.283 0.403 -44.882 1.00 52.25 80 ARG A C 1
ATOM 634 O O . ARG A 1 80 ? 18.609 0.668 -45.874 1.00 52.25 80 ARG A O 1
ATOM 641 N N . ILE A 1 81 ? 20.015 1.310 -44.234 1.00 57.09 81 ILE A N 1
ATOM 642 C CA . ILE A 1 81 ? 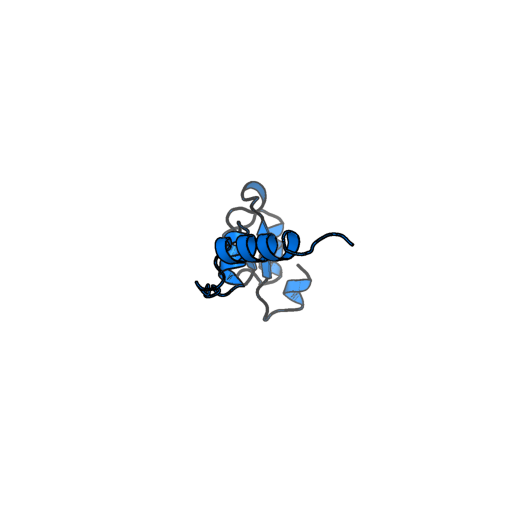20.114 2.729 -44.608 1.00 57.09 81 ILE A CA 1
ATOM 643 C C . ILE A 1 81 ? 21.211 2.956 -45.663 1.00 57.09 81 ILE A C 1
ATOM 645 O O . ILE A 1 81 ? 21.028 3.784 -46.549 1.00 57.09 81 ILE A O 1
ATOM 649 N N . TRP A 1 82 ? 22.313 2.198 -45.624 1.00 54.44 82 TRP A N 1
ATOM 650 C CA . TRP A 1 82 ? 23.499 2.471 -46.455 1.00 54.44 82 TRP A CA 1
ATOM 651 C C . TRP A 1 82 ? 23.560 1.733 -47.808 1.00 54.44 82 TRP A C 1
ATOM 653 O O . TRP A 1 82 ? 24.362 2.094 -48.662 1.00 54.44 82 TRP A O 1
ATOM 663 N N . LEU A 1 83 ? 22.714 0.721 -48.045 1.00 55.28 83 LEU A N 1
ATOM 664 C CA . LEU A 1 83 ? 22.701 -0.055 -49.303 1.00 55.28 83 LEU A CA 1
ATOM 665 C C . LEU A 1 83 ? 21.618 0.369 -50.308 1.00 55.28 83 LEU A C 1
ATOM 667 O O . LEU A 1 83 ? 21.426 -0.299 -51.325 1.00 55.28 83 LEU A O 1
ATOM 671 N N . ARG A 1 84 ? 20.902 1.471 -50.060 1.00 47.88 84 ARG A N 1
ATOM 672 C CA . ARG A 1 84 ? 20.036 2.080 -51.076 1.00 47.88 84 ARG A CA 1
ATOM 673 C C . ARG A 1 84 ? 20.826 3.153 -51.828 1.00 47.88 84 ARG A C 1
ATOM 675 O O . ARG A 1 84 ? 21.007 4.234 -51.271 1.00 47.88 84 ARG A O 1
ATOM 682 N N . PRO A 1 85 ? 21.284 2.900 -53.068 1.00 48.22 85 PRO A N 1
ATOM 683 C CA . PRO A 1 85 ? 21.833 3.976 -53.877 1.00 48.22 85 PRO A CA 1
ATOM 684 C C . PRO A 1 85 ? 20.728 5.019 -54.127 1.00 48.22 85 PRO A C 1
ATOM 686 O O . PRO A 1 85 ? 19.581 4.631 -54.392 1.00 48.22 85 PRO A O 1
ATOM 689 N N . PRO A 1 86 ? 21.027 6.324 -54.012 1.00 56.62 86 PRO A N 1
ATOM 690 C CA . PRO A 1 86 ? 20.081 7.362 -54.399 1.00 56.62 86 PRO A CA 1
ATOM 691 C C . PRO A 1 86 ? 19.765 7.233 -55.898 1.00 56.62 86 PRO A C 1
ATOM 693 O O . PRO A 1 86 ? 20.654 6.930 -56.694 1.00 56.62 86 PRO A O 1
ATOM 696 N N . LYS A 1 87 ? 18.486 7.404 -56.254 1.00 54.28 87 LYS A N 1
ATOM 697 C CA . LYS A 1 87 ? 18.048 7.575 -57.646 1.00 54.28 87 LYS A CA 1
ATOM 698 C C . LYS A 1 87 ? 18.440 8.950 -58.163 1.00 54.28 87 LYS A C 1
ATOM 700 O O . LYS A 1 87 ? 18.386 9.896 -57.347 1.00 54.28 87 LYS A O 1
#

pLDDT: mean 79.31, std 14.49, range [47.88, 93.69]

Sequence (87 aa):
MEYAEEHPDETVFFVSANTKDFGDGTSYPYPMNKDIADAGVADRFILMTSLDEVASHFTEPAEVDEGLSPRSWALRQFYRIWLRPPK

Foldseek 3Di:
DVVCLVCVPAAAEDEALCCVQQNQLLDHDPPVRVVCVVSVCSVRYHYHNDPVSVCVVPHDDDDDDPCVPPVVVVVVVVVVVPPDDDD

Radius of gyration: 23.76 Å; chains: 1; bounding box: 41×26×70 Å